Protein AF-A0A7C1NWV2-F1 (afdb_monomer_lite)

pLDDT: mean 96.59, std 4.7, range [58.78, 98.81]

Secondary structure (DSSP, 8-state):
-PPPS-EEEE--BTTB-HHHHHHHHHHHHHHT--EEEEPP-EEE-TT-SSS-SEEEEEEE-GGGTHHHHHHHHHHHHHHTT-EEEE----S----STTSHHHHHHHHH-TTSTTTTTS---TTS-------SS-HHHHHHTTSS---

Organism: NCBI:txid147266

InterPro domains:
  IPR006047 Glycosyl hydrolase family 13, catalytic domain [PF00128] (25-118)
  IPR017853 Glycoside hydrolase superfamily [SSF51445] (4-126)

Sequence (147 aa):
MPFPVSTYRLQFRGGMDFDRAIGLVPYLKRLGITHLYASPVFAATDGSTHGYDVTDANVIDPVLGGREGFERLAAALKAEGLGLILDIVPNHMAASLENSWWRSVIEWGEPSRYGHYFDIDWSQRLTLPFLGKSFEQAVVDGEISLT

Foldseek 3Di:
DDDFPAEDEDFDDPPRALVNLLVCLVVCLVVVGQEYEYFAQAAADPPDRGCLQHQDPVWGHVSRVTPVSVVVSCVSCVVSNHHYHYDDHQPDHHCDCSRVLNVQCVVPPCPGPNNPVDDDDPVDPDDDPPDPDDPVVCVVVVVDDDD

Structure (mmCIF, N/CA/C/O backbone):
data_AF-A0A7C1NWV2-F1
#
_entry.id   AF-A0A7C1NWV2-F1
#
loop_
_atom_site.group_PDB
_atom_site.id
_atom_site.type_symbol
_atom_site.label_atom_id
_atom_site.label_alt_id
_atom_site.label_comp_id
_atom_site.label_asym_id
_atom_site.label_entity_id
_atom_site.label_seq_id
_atom_site.pdbx_PDB_ins_code
_atom_site.Cartn_x
_atom_site.Cartn_y
_atom_site.Cartn_z
_atom_site.occupancy
_atom_site.B_iso_or_equiv
_atom_site.auth_seq_id
_atom_site.auth_comp_id
_atom_site.auth_asym_id
_atom_site.auth_atom_id
_atom_site.pdbx_PDB_model_num
ATOM 1 N N . MET A 1 1 ? -15.562 -12.305 19.289 1.00 58.78 1 MET A N 1
ATOM 2 C CA . MET A 1 1 ? -15.709 -10.922 18.779 1.00 58.78 1 MET A CA 1
ATOM 3 C C . MET A 1 1 ? -17.088 -10.804 18.153 1.00 58.78 1 MET A C 1
ATOM 5 O O . MET A 1 1 ? -17.507 -11.789 17.554 1.00 58.78 1 MET A O 1
ATOM 9 N N . PRO A 1 2 ? -17.815 -9.689 18.323 1.00 72.56 2 PRO A N 1
ATOM 10 C CA . PRO A 1 2 ? -19.080 -9.499 17.621 1.00 72.56 2 PRO A CA 1
ATOM 11 C C . PRO A 1 2 ? -18.826 -9.378 16.112 1.00 72.56 2 PRO A C 1
ATOM 13 O O . PRO A 1 2 ? -17.827 -8.792 15.700 1.00 72.56 2 PRO A O 1
ATOM 16 N N . PHE A 1 3 ? -19.714 -9.948 15.298 1.00 86.81 3 PHE A N 1
ATOM 17 C CA . PHE A 1 3 ? -19.682 -9.785 13.844 1.00 86.81 3 PHE A CA 1
ATOM 18 C C . PHE A 1 3 ? -19.836 -8.302 13.457 1.00 86.81 3 PHE A C 1
ATOM 20 O O . PHE A 1 3 ? -20.492 -7.552 14.189 1.00 86.81 3 PHE A O 1
ATOM 27 N N . PRO A 1 4 ? -19.260 -7.855 12.325 1.00 92.62 4 PRO A N 1
ATOM 28 C CA . PRO A 1 4 ? -19.484 -6.501 11.837 1.00 92.62 4 PRO A CA 1
ATOM 29 C C . PRO A 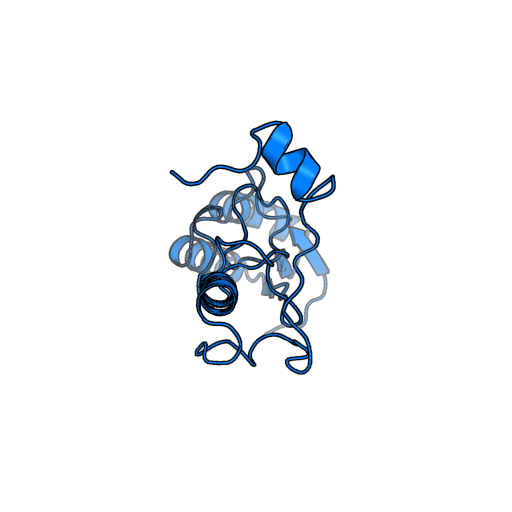1 4 ? -20.960 -6.282 11.499 1.00 92.62 4 PRO A C 1
ATOM 31 O O . PRO A 1 4 ? -21.530 -7.005 10.688 1.00 92.62 4 PRO A O 1
ATOM 34 N N . VAL A 1 5 ? -21.568 -5.270 12.124 1.00 96.12 5 VAL A N 1
ATOM 35 C CA . VAL A 1 5 ? -22.949 -4.828 11.841 1.00 96.12 5 VAL A CA 1
ATOM 36 C C . VAL A 1 5 ? -22.937 -3.612 10.915 1.00 96.12 5 VAL A C 1
ATOM 38 O O . VAL A 1 5 ? -23.765 -3.489 10.019 1.00 96.12 5 VAL A O 1
ATOM 41 N N . SER A 1 6 ? -21.970 -2.720 11.120 1.00 97.62 6 SER A N 1
ATOM 42 C CA . SER A 1 6 ? -21.752 -1.507 10.334 1.00 97.62 6 SER A CA 1
ATOM 43 C C . SER A 1 6 ? -20.255 -1.239 10.193 1.00 97.62 6 SER A C 1
ATOM 45 O O . SER A 1 6 ? -19.497 -1.331 11.169 1.00 97.62 6 SER A O 1
ATOM 47 N N . THR A 1 7 ? -19.831 -0.913 8.975 1.00 98.38 7 THR A N 1
ATOM 48 C CA . THR A 1 7 ? -18.443 -0.594 8.637 1.00 98.38 7 THR A CA 1
ATOM 49 C C . THR A 1 7 ? -18.329 0.858 8.183 1.00 98.38 7 THR A C 1
ATOM 51 O O . THR A 1 7 ? -19.264 1.414 7.609 1.00 98.38 7 THR A O 1
ATOM 54 N N . TYR A 1 8 ? -17.179 1.483 8.436 1.00 98.56 8 TYR A N 1
ATOM 55 C CA . TYR A 1 8 ? -16.862 2.815 7.919 1.00 98.56 8 TYR A CA 1
ATOM 56 C C . TYR A 1 8 ? -15.534 2.774 7.169 1.00 98.56 8 TYR A C 1
ATOM 58 O O . TYR A 1 8 ? -14.494 2.525 7.783 1.00 98.56 8 TYR A O 1
ATOM 66 N N . ARG A 1 9 ? -15.563 3.000 5.850 1.00 98.69 9 ARG A N 1
ATOM 67 C CA . ARG A 1 9 ? -14.353 3.013 5.019 1.00 98.69 9 ARG A CA 1
ATOM 68 C C . ARG A 1 9 ? -13.541 4.275 5.285 1.00 98.69 9 ARG A C 1
ATOM 70 O O . ARG A 1 9 ? -14.050 5.382 5.134 1.00 98.69 9 ARG A O 1
ATOM 77 N N . LEU A 1 10 ? -12.271 4.097 5.626 1.00 98.44 10 LEU A N 1
ATOM 78 C CA . LEU A 1 10 ? -11.305 5.178 5.750 1.00 98.44 10 LEU A CA 1
ATOM 79 C C . LEU A 1 10 ? -10.215 5.020 4.688 1.00 98.44 10 LEU A C 1
ATOM 81 O O . LEU A 1 10 ? -9.558 3.982 4.610 1.00 98.44 10 LEU A O 1
ATOM 85 N N . GLN A 1 11 ? -10.044 6.064 3.879 1.00 98.50 11 GLN A N 1
ATOM 86 C CA . GLN A 1 11 ? -8.939 6.182 2.936 1.00 98.50 11 GLN A CA 1
ATOM 87 C C . GLN A 1 11 ? -7.737 6.773 3.674 1.00 98.50 11 GLN A C 1
ATOM 89 O O . GLN A 1 11 ? -7.764 7.945 4.041 1.00 98.50 11 GLN A O 1
ATOM 94 N N . PHE A 1 12 ? -6.720 5.952 3.924 1.00 98.44 12 PHE A N 1
ATOM 95 C CA . PHE A 1 12 ? -5.439 6.403 4.461 1.00 98.44 12 PHE A CA 1
ATOM 96 C C . PHE A 1 12 ? -4.583 7.068 3.374 1.00 98.44 12 PHE A C 1
ATOM 98 O O . PHE A 1 12 ? -4.758 6.772 2.192 1.00 98.44 12 PHE A O 1
ATOM 105 N N . ARG A 1 13 ? -3.605 7.883 3.800 1.00 97.06 13 ARG A N 1
ATOM 106 C CA . ARG A 1 13 ? -2.765 8.807 3.000 1.00 97.06 13 ARG A CA 1
ATOM 107 C C . ARG A 1 13 ? -3.474 10.130 2.696 1.00 97.06 13 ARG A C 1
ATOM 109 O O . ARG A 1 13 ? -4.583 10.376 3.162 1.00 97.06 13 ARG A O 1
ATOM 116 N N . GLY A 1 14 ? -2.778 11.058 2.032 1.00 93.81 14 GLY A N 1
ATOM 117 C CA . GLY A 1 14 ? -3.308 12.402 1.751 1.00 93.81 14 GLY A CA 1
ATOM 118 C C . GLY A 1 14 ? -3.647 13.215 3.010 1.00 93.81 14 GLY A C 1
ATOM 119 O O . GLY A 1 14 ? -4.626 13.957 3.026 1.00 93.81 14 GLY A O 1
ATOM 120 N N . GLY A 1 15 ? -2.878 13.040 4.091 1.00 94.81 15 GLY A N 1
ATOM 121 C CA . GLY A 1 15 ? -3.120 13.689 5.388 1.00 94.81 15 GLY A CA 1
ATOM 122 C C . GLY A 1 15 ? -4.103 12.954 6.310 1.00 94.81 15 GLY A C 1
ATOM 123 O O . GLY A 1 15 ? -4.458 13.494 7.362 1.00 94.81 15 GLY A O 1
ATOM 124 N N . MET A 1 16 ? -4.549 11.751 5.929 1.00 98.31 16 MET A N 1
ATOM 125 C CA . MET A 1 16 ? -5.216 10.788 6.807 1.00 98.31 16 MET A CA 1
ATOM 126 C C . MET A 1 16 ? -4.235 9.682 7.214 1.00 98.31 16 MET A C 1
ATOM 128 O O . MET A 1 16 ? -3.982 8.755 6.447 1.00 98.31 16 MET A O 1
ATOM 132 N N . ASP A 1 17 ? -3.684 9.778 8.419 1.00 98.56 17 ASP A N 1
ATOM 133 C CA . ASP A 1 17 ? -2.785 8.794 9.030 1.00 98.56 17 ASP A CA 1
ATOM 134 C C . ASP A 1 17 ? -3.466 8.085 10.218 1.00 98.56 17 ASP A C 1
ATOM 136 O O . ASP A 1 17 ? -4.654 8.299 10.501 1.00 98.56 17 ASP A O 1
ATOM 140 N N . PHE A 1 18 ? -2.741 7.198 10.906 1.00 98.81 18 PHE A N 1
ATOM 141 C CA . PHE A 1 18 ? -3.302 6.468 12.042 1.00 98.81 18 PHE A CA 1
ATOM 142 C C . PHE A 1 18 ? -3.675 7.381 13.212 1.00 98.81 18 PHE A C 1
ATOM 144 O O . PHE A 1 18 ? -4.727 7.174 13.815 1.00 98.81 18 PHE A O 1
ATOM 151 N N . ASP A 1 19 ? -2.887 8.416 13.507 1.00 98.75 19 ASP A N 1
ATOM 152 C CA . ASP A 1 19 ? -3.173 9.326 14.620 1.00 98.75 19 ASP A CA 1
ATOM 153 C C . ASP A 1 19 ? -4.418 10.188 14.335 1.00 98.75 19 ASP A C 1
ATOM 155 O O . ASP A 1 19 ? -5.269 10.384 15.210 1.00 98.75 19 ASP A O 1
ATOM 159 N N . ARG A 1 20 ? -4.621 10.613 13.084 1.00 98.69 20 ARG A N 1
ATOM 160 C CA . ARG A 1 20 ? -5.858 11.276 12.662 1.00 98.69 20 ARG A CA 1
ATOM 161 C C . ARG A 1 20 ? -7.058 10.337 12.716 1.00 98.69 20 ARG A C 1
ATOM 163 O O . ARG A 1 20 ? -8.130 10.760 13.152 1.00 98.69 20 ARG A O 1
ATOM 170 N N . ALA A 1 21 ? -6.892 9.073 12.326 1.00 98.69 21 ALA A N 1
ATOM 171 C CA . ALA A 1 21 ? -7.939 8.062 12.452 1.00 98.69 21 ALA A CA 1
ATOM 172 C C . ALA A 1 21 ? -8.331 7.819 13.921 1.00 98.69 21 ALA A C 1
ATOM 174 O O . ALA A 1 21 ? -9.522 7.721 14.221 1.00 98.69 21 ALA A O 1
ATOM 175 N N . ILE A 1 22 ? -7.361 7.805 14.845 1.00 98.81 22 ILE A N 1
ATOM 176 C CA . ILE A 1 22 ? -7.608 7.730 16.296 1.00 98.81 22 ILE A CA 1
ATOM 177 C C . ILE A 1 22 ? -8.499 8.892 16.754 1.00 98.81 22 ILE A C 1
ATOM 179 O O . ILE A 1 22 ? -9.475 8.674 17.473 1.00 98.81 22 ILE A O 1
ATOM 183 N N . GLY A 1 23 ? -8.236 10.114 16.280 1.00 98.69 23 GLY A N 1
ATOM 184 C CA . GLY A 1 23 ? -9.058 11.290 16.590 1.00 98.69 23 GLY A CA 1
ATOM 185 C C . GLY A 1 23 ? -10.532 11.167 16.169 1.00 98.69 23 GLY A C 1
ATOM 186 O O . GLY A 1 23 ? -11.397 11.823 16.751 1.00 98.69 23 GLY A O 1
ATOM 187 N N . LEU A 1 24 ? -10.848 10.300 15.199 1.00 98.50 24 LEU A N 1
ATOM 188 C CA . LEU A 1 24 ? -12.217 10.052 14.737 1.00 98.50 24 LEU A CA 1
ATOM 189 C C . LEU A 1 24 ? -12.957 8.990 15.560 1.00 98.50 24 LEU A C 1
ATOM 191 O O . LEU A 1 24 ? -14.186 8.930 15.485 1.00 98.50 24 LEU A O 1
ATOM 195 N N . VAL A 1 25 ? -12.266 8.171 16.358 1.00 98.62 25 VAL A N 1
ATOM 196 C CA . VAL A 1 25 ? -12.875 7.029 17.066 1.00 98.62 25 VAL A CA 1
ATOM 197 C C . VAL A 1 25 ? -14.084 7.438 17.926 1.00 98.62 25 VAL A C 1
ATOM 199 O O . VAL A 1 25 ? -15.137 6.807 17.774 1.00 98.62 25 VAL A O 1
ATOM 202 N N . PRO A 1 26 ? -14.045 8.521 18.736 1.00 98.38 26 PRO A N 1
ATOM 203 C CA . PRO A 1 26 ? -15.212 8.933 19.520 1.00 98.38 26 PRO A CA 1
ATOM 204 C C . PRO A 1 26 ? -16.418 9.314 18.652 1.00 98.38 26 PRO A C 1
ATOM 206 O O . PRO A 1 26 ? -17.566 9.096 19.039 1.00 98.38 26 PRO A O 1
ATOM 209 N N . TYR A 1 27 ? -16.176 9.898 17.475 1.00 98.50 27 TYR A N 1
ATOM 210 C CA . TYR A 1 27 ? -17.232 10.222 16.517 1.00 98.50 27 TYR A CA 1
ATOM 211 C C . TYR A 1 27 ? -17.829 8.953 15.902 1.00 98.50 27 TYR A C 1
ATOM 213 O O . TYR A 1 27 ? -19.048 8.795 15.916 1.00 98.50 27 TYR A O 1
ATOM 221 N N . LEU A 1 28 ? -16.985 8.027 15.436 1.00 98.38 28 LEU A N 1
ATOM 222 C CA . LEU A 1 28 ? -17.421 6.760 14.842 1.00 98.38 28 LEU A CA 1
ATOM 223 C C . LEU A 1 28 ? -18.255 5.935 15.830 1.00 98.38 28 LEU A C 1
ATOM 225 O O . LEU A 1 28 ? -19.288 5.379 15.454 1.00 98.38 28 LEU A O 1
ATOM 229 N N . LYS A 1 29 ? -17.868 5.932 17.112 1.00 97.81 29 LYS A N 1
ATOM 230 C CA . LYS A 1 29 ? -18.644 5.295 18.178 1.00 97.81 29 LYS A CA 1
ATOM 231 C C . LYS A 1 29 ? -20.036 5.908 18.324 1.00 97.81 29 LYS A C 1
ATOM 233 O O . LYS A 1 29 ? -21.017 5.169 18.331 1.00 97.81 29 LYS A O 1
ATOM 238 N N . ARG A 1 30 ? -20.137 7.242 18.418 1.00 98.19 30 ARG A N 1
ATOM 239 C CA . ARG A 1 30 ? -21.432 7.946 18.521 1.00 98.19 30 ARG A CA 1
ATOM 240 C C . ARG A 1 30 ? -22.308 7.744 17.288 1.00 98.19 30 ARG A C 1
ATOM 242 O O . ARG A 1 30 ? -23.523 7.684 17.424 1.00 98.19 30 ARG A O 1
ATOM 249 N N . LEU A 1 31 ? -21.697 7.626 16.110 1.00 98.19 31 LEU A N 1
ATOM 250 C CA . LEU A 1 31 ? -22.394 7.331 14.860 1.00 98.19 31 LEU A CA 1
ATOM 251 C C . LEU A 1 31 ? -22.970 5.900 14.828 1.00 98.19 31 LEU A C 1
ATOM 253 O O . LEU A 1 31 ? -23.851 5.618 14.023 1.00 98.19 31 LEU A O 1
ATOM 257 N N . GLY A 1 32 ? -22.503 5.001 15.702 1.00 97.56 32 GLY A N 1
ATOM 258 C CA . GLY A 1 32 ? -22.936 3.602 15.745 1.00 97.56 32 GLY A CA 1
ATOM 259 C C . GLY A 1 32 ? -22.131 2.679 14.827 1.00 97.56 32 GLY A C 1
ATOM 260 O O . GLY A 1 32 ? -22.602 1.597 14.474 1.00 97.56 32 GLY A O 1
ATOM 261 N N . ILE A 1 33 ? -20.923 3.089 14.425 1.00 98.31 33 ILE A N 1
ATOM 262 C CA . ILE A 1 33 ? -20.009 2.241 13.655 1.00 98.31 33 ILE A CA 1
ATOM 263 C C . ILE A 1 33 ? -19.451 1.139 14.551 1.00 98.31 33 ILE A C 1
ATOM 265 O O . ILE A 1 33 ? -18.961 1.403 15.648 1.00 98.31 33 ILE A O 1
ATOM 269 N N . THR A 1 34 ? -19.498 -0.103 14.064 1.00 98.06 34 THR A N 1
ATOM 270 C CA . THR A 1 34 ? -18.925 -1.251 14.782 1.00 98.06 34 THR A CA 1
ATOM 271 C C . THR A 1 34 ? -17.503 -1.575 14.355 1.00 98.06 34 THR A C 1
ATOM 273 O O . THR A 1 34 ? -16.742 -2.078 15.174 1.00 98.06 34 THR A O 1
ATOM 276 N N . HIS A 1 35 ? -17.140 -1.322 13.094 1.00 98.50 35 HIS A N 1
ATOM 277 C CA . HIS A 1 35 ? -15.824 -1.649 12.550 1.00 98.50 35 HIS A CA 1
ATOM 278 C C . HIS A 1 35 ? -15.287 -0.520 11.668 1.00 98.50 35 HIS A C 1
ATOM 280 O O . HIS A 1 35 ? -15.974 -0.042 10.762 1.00 98.50 35 HIS A O 1
ATOM 286 N N . LEU A 1 36 ? -14.032 -0.134 11.885 1.00 98.50 36 LEU A N 1
ATOM 287 C CA . LEU A 1 36 ? -13.292 0.664 10.914 1.00 98.50 36 LEU A CA 1
ATOM 288 C C . LEU A 1 36 ? -12.878 -0.250 9.755 1.00 98.50 36 LEU A C 1
ATOM 290 O O . LEU A 1 36 ? -12.281 -1.298 9.989 1.00 98.50 36 LEU A O 1
ATOM 294 N N . TYR A 1 37 ? -13.173 0.138 8.518 1.00 98.69 37 TYR A N 1
ATOM 295 C CA . TYR A 1 37 ? -12.669 -0.531 7.323 1.00 98.69 37 TYR A CA 1
ATOM 296 C C . TYR A 1 37 ? -11.511 0.292 6.752 1.00 98.69 37 TYR A C 1
ATOM 298 O O . TYR A 1 37 ? -11.718 1.322 6.117 1.00 98.69 37 TYR A O 1
ATOM 306 N N . ALA A 1 38 ? -10.287 -0.144 7.021 1.00 98.56 38 ALA A N 1
ATOM 307 C CA . ALA A 1 38 ? -9.060 0.513 6.593 1.00 98.56 38 ALA A CA 1
ATOM 308 C C . ALA A 1 38 ? -8.739 0.196 5.128 1.00 98.56 38 ALA A C 1
ATOM 310 O O . ALA A 1 38 ? -8.796 -0.971 4.747 1.00 98.56 38 ALA A O 1
ATOM 311 N N . SER A 1 39 ? -8.344 1.197 4.334 1.00 98.69 39 SER A N 1
ATOM 312 C CA . SER A 1 39 ? -7.610 0.966 3.078 1.00 98.69 39 SER A CA 1
ATOM 313 C C . SER A 1 39 ? -6.256 0.283 3.328 1.00 98.69 39 SER A C 1
ATOM 315 O O . SER A 1 39 ? -5.826 0.227 4.483 1.00 98.69 39 SER A O 1
ATOM 317 N N . PRO A 1 40 ? -5.558 -0.217 2.289 1.00 98.56 40 PRO A N 1
ATOM 318 C CA . PRO A 1 40 ? -4.281 -0.902 2.466 1.00 98.56 40 PRO A CA 1
ATOM 319 C C . PRO A 1 40 ? -3.256 -0.089 3.272 1.00 98.56 40 PRO A C 1
ATOM 321 O O . PRO A 1 40 ? -3.052 1.110 3.046 1.00 98.56 40 PRO A O 1
ATOM 324 N N . VAL A 1 41 ? -2.614 -0.768 4.224 1.00 98.56 41 VAL A N 1
ATOM 325 C CA . VAL A 1 41 ? -1.714 -0.157 5.222 1.00 98.56 41 VAL A CA 1
ATOM 326 C C . VAL A 1 41 ? -0.247 -0.542 5.052 1.00 98.56 41 VAL A C 1
ATOM 328 O O . VAL A 1 41 ? 0.600 -0.019 5.771 1.00 98.56 41 VAL A O 1
ATOM 331 N N . PHE A 1 42 ? 0.065 -1.463 4.141 1.00 98.62 42 PHE A N 1
ATOM 332 C CA . PHE A 1 42 ? 1.446 -1.850 3.862 1.00 98.62 42 PHE A CA 1
ATOM 333 C C . PHE A 1 42 ? 2.168 -0.783 3.041 1.00 98.62 42 PHE A C 1
ATOM 335 O O . PHE A 1 42 ? 1.516 0.059 2.415 1.00 98.62 42 PHE A O 1
ATOM 342 N N . ALA A 1 43 ? 3.501 -0.813 3.083 1.00 98.50 43 ALA A N 1
ATOM 343 C CA . ALA A 1 43 ? 4.355 0.094 2.333 1.00 98.50 43 ALA A CA 1
ATOM 344 C C . ALA A 1 43 ? 3.992 0.055 0.845 1.00 98.50 43 ALA A C 1
ATOM 346 O O . ALA A 1 43 ? 3.883 -1.020 0.246 1.00 98.50 43 ALA A O 1
ATOM 347 N N . ALA A 1 44 ? 3.786 1.237 0.277 1.00 98.44 44 ALA A N 1
ATOM 348 C CA . ALA A 1 44 ? 3.463 1.449 -1.125 1.00 98.44 44 ALA A CA 1
ATOM 349 C C . ALA A 1 44 ? 4.527 2.338 -1.783 1.00 98.44 44 ALA A C 1
ATOM 351 O O . ALA A 1 44 ? 5.480 2.751 -1.120 1.00 98.44 44 ALA A O 1
ATOM 352 N N . THR A 1 45 ? 4.405 2.599 -3.083 1.00 98.06 45 THR A N 1
ATOM 353 C CA . THR A 1 45 ? 5.292 3.551 -3.771 1.00 98.06 45 THR A CA 1
ATOM 354 C C . THR A 1 45 ? 5.143 4.957 -3.199 1.00 98.06 45 THR A C 1
ATOM 356 O O . THR A 1 45 ? 4.055 5.347 -2.755 1.00 98.06 45 THR A O 1
ATOM 359 N N . ASP A 1 46 ? 6.224 5.731 -3.233 1.00 96.62 46 ASP A N 1
ATOM 360 C CA . ASP A 1 46 ? 6.204 7.126 -2.811 1.00 96.62 46 ASP A CA 1
ATOM 361 C C . ASP A 1 46 ? 5.129 7.920 -3.570 1.00 96.62 46 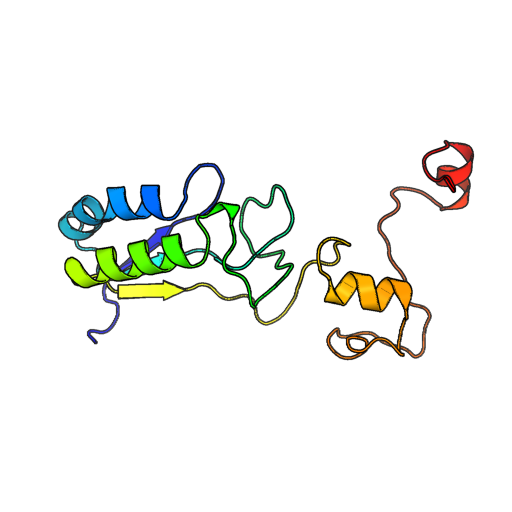ASP A C 1
ATOM 363 O O . ASP A 1 46 ? 4.846 7.694 -4.749 1.00 96.62 46 ASP A O 1
ATOM 367 N N . GLY A 1 47 ? 4.456 8.821 -2.857 1.00 95.56 47 GLY A N 1
ATOM 368 C CA . GLY A 1 47 ? 3.319 9.574 -3.388 1.00 95.56 47 GLY A CA 1
ATOM 369 C C . GLY A 1 47 ? 2.032 8.767 -3.623 1.00 95.56 47 GLY A C 1
ATOM 370 O O . GLY A 1 47 ? 1.044 9.359 -4.068 1.00 95.56 47 GLY A O 1
ATOM 371 N N . SER A 1 48 ? 1.984 7.464 -3.305 1.00 97.75 48 SER A N 1
ATOM 372 C CA . SER A 1 48 ? 0.744 6.683 -3.406 1.00 97.75 48 SER A CA 1
ATOM 373 C C . SER A 1 48 ? -0.390 7.348 -2.623 1.00 97.75 48 SER A C 1
ATOM 375 O O . SER A 1 48 ? -0.234 7.808 -1.491 1.00 97.75 48 SER A O 1
ATOM 377 N N . THR A 1 49 ? -1.577 7.381 -3.224 1.00 97.25 49 THR A N 1
ATOM 378 C CA . THR A 1 49 ? -2.786 7.954 -2.608 1.00 97.25 49 THR A CA 1
ATOM 379 C C . THR A 1 49 ? -3.760 6.885 -2.117 1.00 97.25 49 THR A C 1
ATOM 381 O O . THR A 1 49 ? -4.792 7.214 -1.533 1.00 97.25 49 THR A O 1
ATOM 384 N N . HIS A 1 50 ? -3.450 5.604 -2.345 1.00 97.62 50 HIS A N 1
ATOM 385 C CA . HIS A 1 50 ? -4.388 4.503 -2.117 1.00 97.62 50 HIS A CA 1
ATOM 386 C C . HIS A 1 50 ? -3.761 3.243 -1.499 1.00 97.62 50 HIS A C 1
ATOM 388 O O . HIS A 1 50 ? -4.470 2.517 -0.805 1.00 97.62 50 HIS A O 1
ATOM 394 N N . GLY A 1 51 ? -2.461 2.989 -1.697 1.00 98.00 51 GLY A N 1
ATOM 395 C CA . GLY A 1 51 ? -1.728 1.870 -1.089 1.00 98.00 51 GLY A CA 1
ATOM 396 C C . GLY A 1 51 ? -1.916 0.494 -1.748 1.00 98.00 51 GLY A C 1
ATOM 397 O O . GLY A 1 51 ? -1.625 -0.520 -1.121 1.00 98.00 51 GLY A O 1
ATOM 398 N N . TYR A 1 52 ? -2.419 0.438 -2.985 1.00 98.50 52 TYR A N 1
ATOM 399 C CA . TYR A 1 52 ? -2.609 -0.836 -3.721 1.00 98.50 52 TYR A CA 1
ATOM 400 C C . TYR A 1 52 ? -1.348 -1.250 -4.499 1.00 98.50 52 TYR A C 1
ATOM 402 O O . TYR A 1 52 ? -1.123 -2.413 -4.807 1.00 98.50 52 TYR A O 1
ATOM 410 N N . ASP A 1 53 ? -0.495 -0.275 -4.758 1.00 98.38 53 ASP A N 1
ATOM 411 C CA . ASP A 1 53 ? 0.847 -0.313 -5.318 1.00 98.38 53 ASP A CA 1
ATOM 412 C C . ASP A 1 53 ? 1.885 -0.716 -4.252 1.00 98.38 53 ASP A C 1
ATOM 414 O O . ASP A 1 53 ? 2.838 0.008 -3.973 1.00 98.38 53 ASP A O 1
ATOM 418 N N . VAL A 1 54 ? 1.684 -1.887 -3.634 1.00 98.38 54 VAL A N 1
ATOM 419 C CA . VAL A 1 54 ? 2.513 -2.392 -2.525 1.00 98.38 54 VAL A CA 1
ATOM 420 C C . VAL A 1 54 ? 3.966 -2.610 -2.961 1.00 98.38 54 VAL A C 1
ATOM 422 O O . VAL A 1 54 ? 4.230 -3.298 -3.949 1.00 98.38 54 VAL A O 1
ATOM 425 N N . THR A 1 55 ? 4.912 -2.080 -2.187 1.00 98.50 55 THR A N 1
ATOM 426 C CA . THR A 1 55 ? 6.364 -2.258 -2.368 1.00 98.50 55 THR A CA 1
ATOM 427 C C . THR A 1 55 ? 6.962 -3.240 -1.362 1.00 98.50 55 THR A C 1
ATOM 429 O O . THR A 1 55 ? 7.922 -3.933 -1.701 1.00 98.50 55 THR A O 1
ATOM 432 N N . ASP A 1 56 ? 6.380 -3.355 -0.162 1.00 97.94 56 ASP A N 1
ATOM 433 C CA . ASP A 1 56 ? 6.757 -4.353 0.846 1.00 97.94 56 ASP A CA 1
ATOM 434 C C . ASP A 1 56 ? 5.567 -4.733 1.746 1.00 97.94 56 ASP A C 1
ATOM 436 O O . ASP A 1 56 ? 5.105 -3.953 2.580 1.00 97.94 56 ASP A O 1
ATOM 440 N N . ALA A 1 57 ? 5.093 -5.975 1.613 1.00 96.12 57 ALA A N 1
ATOM 441 C CA . ALA A 1 57 ? 3.987 -6.513 2.408 1.00 96.12 57 ALA A CA 1
ATOM 442 C C . ALA A 1 57 ? 4.365 -6.855 3.868 1.00 96.12 57 ALA A C 1
ATOM 444 O O . ALA A 1 57 ? 3.499 -7.243 4.651 1.00 96.12 57 ALA A O 1
ATOM 445 N N . ASN A 1 58 ? 5.637 -6.723 4.263 1.00 96.19 58 ASN A N 1
ATOM 446 C CA . ASN A 1 58 ? 6.102 -6.960 5.636 1.00 96.19 58 ASN A CA 1
ATOM 447 C C . ASN A 1 58 ? 6.171 -5.675 6.471 1.00 96.19 58 ASN A C 1
ATOM 449 O O . ASN A 1 58 ? 6.320 -5.733 7.696 1.00 96.19 58 ASN A O 1
ATOM 453 N N . VAL A 1 59 ? 6.050 -4.514 5.827 1.00 98.25 59 VAL A N 1
ATOM 454 C CA . VAL A 1 59 ? 6.222 -3.204 6.453 1.00 98.25 59 VAL A CA 1
ATOM 455 C C . VAL A 1 59 ? 4.892 -2.468 6.444 1.00 98.25 59 VAL A C 1
ATOM 457 O O . VAL A 1 59 ? 4.286 -2.275 5.396 1.00 98.25 59 VAL A O 1
ATOM 460 N N . ILE A 1 60 ? 4.429 -2.038 7.620 1.00 98.56 60 ILE A N 1
ATOM 461 C CA . ILE A 1 60 ? 3.341 -1.057 7.703 1.00 98.56 60 ILE A CA 1
ATOM 462 C C . ILE A 1 60 ? 3.910 0.291 7.281 1.00 98.56 60 ILE A C 1
ATOM 464 O O . ILE A 1 60 ? 4.947 0.699 7.804 1.00 98.56 60 ILE A O 1
ATOM 468 N N . ASP A 1 61 ? 3.229 0.962 6.360 1.00 98.50 61 ASP A N 1
ATOM 469 C CA . ASP A 1 61 ? 3.729 2.155 5.693 1.00 98.50 61 ASP A CA 1
ATOM 470 C C . ASP A 1 61 ? 4.120 3.252 6.709 1.00 98.50 61 ASP A C 1
ATOM 472 O O . ASP A 1 61 ? 3.265 3.716 7.480 1.00 98.50 61 ASP A O 1
ATOM 476 N N . PRO A 1 62 ? 5.397 3.681 6.739 1.00 97.31 62 PRO A N 1
ATOM 477 C CA . PRO A 1 62 ? 5.851 4.759 7.610 1.00 97.31 62 PRO A CA 1
ATOM 478 C C . PRO A 1 62 ? 5.090 6.073 7.404 1.00 97.31 62 PRO A C 1
ATOM 480 O O . PRO A 1 62 ? 4.896 6.801 8.376 1.00 97.31 62 PRO A O 1
ATOM 483 N N . VAL A 1 63 ? 4.590 6.352 6.192 1.00 97.00 63 VAL A N 1
ATOM 484 C CA . VAL A 1 63 ? 3.794 7.557 5.883 1.00 97.00 63 VAL A CA 1
ATOM 485 C C . VAL A 1 63 ? 2.493 7.600 6.691 1.00 97.00 63 VAL A C 1
ATOM 487 O O . VAL A 1 63 ? 1.953 8.673 6.945 1.00 97.00 63 VAL A O 1
ATOM 490 N N . LEU A 1 64 ? 1.991 6.445 7.138 1.00 98.56 64 LEU A N 1
ATOM 491 C CA . LEU A 1 64 ? 0.793 6.350 7.977 1.00 98.56 64 LEU A CA 1
ATOM 492 C C . LEU A 1 64 ? 1.090 6.413 9.482 1.00 98.56 64 LEU A C 1
ATOM 494 O O . LEU A 1 64 ? 0.155 6.422 10.283 1.00 98.56 64 LEU A O 1
ATOM 498 N N . GLY A 1 65 ? 2.368 6.431 9.873 1.00 98.25 65 GLY A N 1
ATOM 499 C CA . GLY A 1 65 ? 2.826 6.292 11.258 1.00 98.25 65 GLY A CA 1
ATOM 500 C C . GLY A 1 65 ? 3.431 4.920 11.587 1.00 98.25 65 GLY A C 1
ATOM 501 O O . GLY A 1 65 ? 3.761 4.659 12.745 1.00 98.25 65 GLY A O 1
ATOM 502 N N . GLY A 1 66 ? 3.583 4.036 10.593 1.00 98.50 66 GLY A N 1
ATOM 503 C CA . GLY A 1 66 ? 4.278 2.755 10.731 1.00 98.50 66 GLY A CA 1
ATOM 504 C C . GLY A 1 66 ? 3.615 1.763 11.695 1.00 98.50 66 GLY A C 1
ATOM 505 O O . GLY A 1 66 ? 2.448 1.893 12.073 1.00 98.50 66 GLY A O 1
ATOM 506 N N . ARG A 1 67 ? 4.377 0.736 12.096 1.00 98.50 67 ARG A N 1
ATOM 507 C CA . ARG A 1 67 ? 3.900 -0.336 12.990 1.00 98.50 67 ARG A CA 1
ATOM 508 C C . ARG A 1 67 ? 3.362 0.212 14.313 1.00 98.50 67 ARG A C 1
ATOM 510 O O . ARG A 1 67 ? 2.279 -0.190 14.726 1.00 98.50 67 ARG A O 1
ATOM 517 N N . GLU A 1 68 ? 4.081 1.139 14.939 1.00 98.69 68 GLU A N 1
ATOM 518 C CA . GLU A 1 68 ? 3.677 1.723 16.222 1.00 98.69 68 GLU A CA 1
ATOM 519 C C . GLU A 1 68 ? 2.372 2.521 16.106 1.00 98.69 68 GLU A C 1
ATOM 521 O O . GLU A 1 68 ? 1.484 2.379 16.945 1.00 98.69 68 GLU A O 1
ATOM 526 N N . GLY A 1 69 ? 2.212 3.332 15.052 1.00 98.75 69 GLY A N 1
ATOM 527 C CA . GLY A 1 69 ? 0.964 4.058 14.802 1.00 98.75 69 GLY A CA 1
ATOM 528 C C . GLY A 1 69 ? -0.216 3.114 14.577 1.00 98.75 69 GLY A C 1
ATOM 529 O O . GLY A 1 69 ? -1.301 3.323 15.121 1.00 98.75 69 GLY A O 1
ATOM 530 N N . PHE A 1 70 ? 0.011 2.021 13.849 1.00 98.75 70 PHE A N 1
ATOM 531 C CA . PHE A 1 70 ? -1.006 1.000 13.631 1.00 98.75 70 PHE A CA 1
ATOM 532 C C . PHE A 1 70 ? -1.442 0.321 14.937 1.00 98.75 70 PHE A C 1
ATOM 534 O O . PHE A 1 70 ? -2.635 0.122 15.170 1.00 98.75 70 PHE A O 1
ATOM 541 N N . GLU A 1 71 ? -0.492 0.004 15.817 1.00 98.75 71 GLU A N 1
ATOM 542 C CA . GLU A 1 71 ? -0.774 -0.564 17.138 1.00 98.75 71 GLU A CA 1
ATOM 543 C C . GLU A 1 71 ? -1.563 0.407 18.025 1.00 98.75 71 GLU A C 1
ATOM 545 O O . GLU A 1 71 ? -2.530 -0.011 18.671 1.00 98.75 71 GLU A O 1
ATOM 550 N N . ARG A 1 72 ? -1.231 1.708 18.002 1.00 98.81 72 ARG A N 1
ATOM 551 C CA . ARG A 1 72 ? -2.021 2.744 18.690 1.00 98.81 72 ARG A CA 1
ATOM 552 C C . ARG A 1 72 ? -3.454 2.808 18.168 1.00 98.81 72 ARG A C 1
ATOM 554 O O . ARG A 1 72 ? -4.386 2.856 18.971 1.00 98.81 72 ARG A O 1
ATOM 561 N N . LEU A 1 73 ? -3.650 2.759 16.848 1.00 98.81 73 LEU A N 1
ATOM 562 C CA . LEU A 1 73 ? -4.986 2.751 16.246 1.00 98.81 73 LEU A CA 1
ATOM 563 C C . LEU A 1 73 ? -5.784 1.518 16.675 1.00 98.81 73 LEU A C 1
ATOM 565 O O . LEU A 1 73 ? -6.928 1.644 17.114 1.00 98.81 73 LEU A O 1
ATOM 569 N N . ALA A 1 74 ? -5.182 0.332 16.586 1.00 98.62 74 ALA A N 1
ATOM 570 C CA . ALA A 1 74 ? -5.829 -0.909 16.993 1.00 98.62 74 ALA A CA 1
ATOM 571 C C . ALA A 1 74 ? -6.221 -0.884 18.482 1.00 98.62 74 ALA A C 1
ATOM 573 O O . ALA A 1 74 ? -7.326 -1.303 18.838 1.00 98.62 74 ALA A O 1
ATOM 574 N N . ALA A 1 75 ? -5.352 -0.351 19.348 1.00 98.69 75 ALA A N 1
ATOM 575 C CA . ALA A 1 75 ? -5.634 -0.185 20.770 1.00 98.69 75 ALA A CA 1
ATOM 576 C C . ALA A 1 75 ? -6.787 0.802 21.025 1.00 98.69 75 ALA A C 1
ATOM 578 O O . ALA A 1 75 ? -7.690 0.486 21.800 1.00 98.69 75 ALA A O 1
ATOM 579 N N . ALA A 1 76 ? -6.797 1.952 20.345 1.00 98.69 76 ALA A N 1
ATOM 580 C CA . ALA A 1 76 ? -7.847 2.962 20.478 1.00 98.69 76 ALA A CA 1
ATOM 581 C C . ALA A 1 76 ? -9.221 2.441 20.025 1.00 98.69 76 ALA A C 1
ATOM 583 O O . ALA A 1 76 ? -10.212 2.610 20.734 1.00 98.69 76 ALA A O 1
ATOM 584 N N . LEU A 1 77 ? -9.283 1.745 18.884 1.00 98.38 77 LEU A N 1
ATOM 585 C CA . LEU A 1 77 ? -10.514 1.099 18.415 1.00 98.38 77 LEU A CA 1
ATOM 586 C C . LEU A 1 77 ? -11.016 0.076 19.438 1.00 98.38 77 LEU A C 1
ATOM 588 O O . LEU A 1 77 ? -12.183 0.108 19.830 1.00 98.38 77 LEU A O 1
ATOM 592 N N . LYS A 1 78 ? -10.119 -0.789 19.927 1.00 97.62 78 LYS A N 1
ATOM 593 C CA . LYS A 1 78 ? -10.457 -1.827 20.904 1.00 97.62 78 LYS A CA 1
ATOM 594 C C . LYS A 1 78 ? -10.968 -1.244 22.223 1.00 97.62 78 LYS A C 1
ATOM 596 O O . LYS A 1 78 ? -11.916 -1.797 22.778 1.00 97.62 78 LYS A O 1
ATOM 601 N N . ALA A 1 79 ? -10.377 -0.151 22.711 1.00 97.94 79 ALA A N 1
ATOM 602 C CA . ALA A 1 79 ? -10.801 0.523 23.940 1.00 97.94 79 ALA A CA 1
ATOM 603 C C . ALA A 1 79 ? -12.262 1.008 23.871 1.00 97.94 79 ALA A C 1
ATOM 605 O O . ALA A 1 79 ? -12.986 0.918 24.858 1.00 97.94 79 ALA A O 1
ATOM 606 N N . GLU A 1 80 ? -12.720 1.422 22.688 1.00 97.25 80 GLU A N 1
ATOM 607 C CA . GLU A 1 80 ? -14.097 1.878 22.438 1.00 97.25 80 GLU A CA 1
ATOM 608 C C . GLU A 1 80 ? -15.036 0.752 21.952 1.00 97.25 80 GLU A C 1
ATOM 610 O O . GLU A 1 80 ? -16.219 0.963 21.647 1.00 97.25 80 GLU A O 1
ATOM 615 N N . GLY A 1 81 ? -14.525 -0.481 21.888 1.00 96.31 81 GLY A N 1
ATOM 616 C CA . GLY A 1 81 ? -15.255 -1.656 21.417 1.00 96.31 81 GLY A CA 1
ATOM 617 C C . GLY A 1 81 ? -15.533 -1.654 19.911 1.00 96.31 81 GLY A C 1
ATOM 618 O O . GLY A 1 81 ? -16.500 -2.284 19.484 1.00 96.31 81 GLY A O 1
ATOM 619 N N . LEU A 1 82 ? -14.728 -0.940 19.118 1.00 98.00 82 LEU A N 1
ATOM 620 C CA . LEU A 1 82 ? -14.742 -0.998 17.656 1.00 98.00 82 LEU A CA 1
ATOM 621 C C . LEU A 1 82 ? -13.778 -2.085 17.163 1.00 98.00 82 LEU A C 1
ATOM 623 O O . LEU A 1 82 ? -12.670 -2.246 17.675 1.00 98.00 82 LEU A O 1
ATOM 627 N N . GLY A 1 83 ? -14.199 -2.821 16.139 1.00 98.00 83 GLY A N 1
ATOM 628 C CA . GLY A 1 83 ? -13.339 -3.728 15.390 1.00 98.00 83 GLY A CA 1
ATOM 629 C C . GLY A 1 83 ? -12.586 -3.027 14.257 1.00 98.00 83 GLY A C 1
ATOM 630 O O . GLY A 1 83 ? -12.832 -1.864 13.930 1.00 98.00 83 GLY A O 1
ATOM 631 N N . LEU A 1 84 ? -11.681 -3.770 13.627 1.00 97.88 84 LEU A N 1
ATOM 632 C CA . LEU A 1 84 ? -10.890 -3.330 12.482 1.00 97.88 84 LEU A CA 1
ATOM 633 C C . LEU A 1 84 ? -10.985 -4.379 11.374 1.00 97.88 84 LEU A C 1
ATOM 635 O O . LEU A 1 84 ? -10.758 -5.562 11.620 1.00 97.88 84 LEU A O 1
ATOM 639 N N . ILE A 1 85 ? -11.304 -3.936 10.163 1.00 98.12 85 ILE A N 1
ATOM 640 C CA . ILE A 1 85 ? -11.232 -4.724 8.933 1.00 98.12 85 ILE A CA 1
ATOM 641 C C . ILE A 1 85 ? -10.124 -4.115 8.082 1.00 98.12 85 ILE A C 1
ATOM 643 O O . ILE A 1 85 ? -10.156 -2.918 7.791 1.00 98.12 85 ILE A O 1
ATOM 647 N N . LEU A 1 86 ? -9.149 -4.936 7.702 1.00 97.75 86 LEU A N 1
ATOM 648 C CA . LEU A 1 86 ? -8.034 -4.532 6.853 1.00 97.75 86 LEU A CA 1
ATOM 649 C C . LEU A 1 86 ? -8.283 -4.945 5.408 1.00 97.75 86 LEU A C 1
ATOM 651 O O . LEU A 1 86 ? -8.552 -6.112 5.131 1.00 97.75 86 LEU A O 1
ATOM 655 N N . ASP A 1 87 ? -8.150 -3.986 4.504 1.00 98.50 87 ASP A N 1
ATOM 656 C CA . ASP A 1 87 ? -7.994 -4.244 3.079 1.00 98.50 87 ASP A CA 1
ATOM 657 C C . ASP A 1 87 ? -6.583 -4.777 2.791 1.00 98.50 87 ASP A C 1
ATOM 659 O O . ASP A 1 87 ? -5.595 -4.215 3.276 1.00 98.50 87 ASP A O 1
ATOM 663 N N . ILE A 1 88 ? -6.485 -5.869 2.032 1.00 98.12 88 ILE A N 1
ATOM 664 C CA . ILE A 1 88 ? -5.219 -6.539 1.710 1.00 98.12 88 ILE A CA 1
ATOM 665 C C . ILE A 1 88 ? -5.119 -6.801 0.209 1.00 98.12 88 ILE A C 1
ATOM 667 O O . ILE A 1 88 ? -6.118 -7.072 -0.454 1.00 98.12 88 ILE A O 1
ATOM 671 N N . VAL A 1 89 ? -3.892 -6.763 -0.316 1.00 98.25 89 VAL A N 1
ATOM 672 C CA . VAL A 1 89 ? -3.610 -6.824 -1.759 1.00 98.25 89 VAL A CA 1
ATOM 673 C C . VAL A 1 89 ? -2.689 -8.013 -2.062 1.00 98.25 89 VAL A C 1
ATOM 675 O O . VAL A 1 89 ? -1.490 -7.837 -2.242 1.00 98.25 89 VAL A O 1
ATOM 678 N N . PRO A 1 90 ? -3.206 -9.255 -2.060 1.00 97.25 90 PRO A N 1
ATOM 679 C CA . PRO A 1 90 ? -2.366 -10.449 -2.193 1.00 97.25 90 PRO A CA 1
ATOM 680 C C . PRO A 1 90 ? -1.975 -10.769 -3.641 1.00 97.25 90 PRO A C 1
ATOM 682 O O . PRO A 1 90 ? -1.071 -11.562 -3.869 1.00 97.25 90 PRO A O 1
ATOM 685 N N . ASN A 1 91 ? -2.691 -10.211 -4.619 1.00 98.38 91 ASN A N 1
ATOM 686 C CA . ASN A 1 91 ? -2.559 -10.600 -6.021 1.00 98.38 91 ASN A CA 1
ATOM 687 C C . ASN A 1 91 ? -1.330 -9.993 -6.704 1.00 98.38 91 ASN A C 1
ATOM 689 O O . ASN A 1 91 ? -0.764 -10.611 -7.596 1.00 98.38 91 ASN A O 1
ATOM 693 N N . HIS A 1 92 ? -0.991 -8.744 -6.387 1.00 98.25 92 HIS A N 1
ATOM 694 C CA . HIS A 1 92 ? 0.013 -7.982 -7.124 1.00 98.25 92 HIS A CA 1
ATOM 695 C C . HIS A 1 92 ? 0.825 -7.075 -6.203 1.00 98.25 92 HIS A C 1
ATOM 697 O O . HIS A 1 92 ? 0.420 -6.762 -5.087 1.00 98.25 92 HIS A O 1
ATOM 703 N N . MET A 1 93 ? 1.965 -6.633 -6.725 1.00 98.44 93 MET A N 1
ATOM 704 C CA . MET A 1 93 ? 2.846 -5.634 -6.128 1.00 98.44 93 MET A CA 1
ATOM 705 C C . MET A 1 93 ? 3.200 -4.586 -7.185 1.00 98.44 93 MET A C 1
ATOM 707 O O . MET A 1 93 ? 3.039 -4.826 -8.383 1.00 98.44 93 MET A O 1
ATOM 711 N N . ALA A 1 94 ? 3.706 -3.431 -6.759 1.00 97.88 94 ALA A N 1
ATOM 712 C CA . ALA A 1 94 ? 4.174 -2.400 -7.673 1.00 97.88 94 ALA A CA 1
ATOM 713 C C . ALA A 1 94 ? 5.379 -2.880 -8.498 1.00 97.88 94 ALA A C 1
ATOM 715 O O . ALA A 1 94 ? 6.383 -3.339 -7.944 1.00 97.88 94 ALA A O 1
ATOM 716 N N . ALA A 1 95 ? 5.310 -2.677 -9.817 1.00 95.88 95 ALA A N 1
ATOM 717 C CA . ALA A 1 95 ? 6.437 -2.796 -10.744 1.00 95.88 95 ALA A CA 1
ATOM 718 C C . ALA A 1 95 ? 7.318 -1.525 -10.716 1.00 95.88 95 ALA A C 1
ATOM 720 O O . ALA A 1 95 ? 7.663 -0.964 -11.753 1.00 95.88 95 ALA A O 1
ATOM 721 N N . SER A 1 96 ? 7.649 -1.047 -9.512 1.00 95.81 96 SER A N 1
ATOM 722 C CA . SER A 1 96 ? 8.539 0.094 -9.256 1.00 95.81 96 SER A CA 1
ATOM 723 C C . SER A 1 96 ? 9.890 -0.414 -8.768 1.00 95.81 96 SER A C 1
ATOM 725 O O . SER A 1 96 ? 9.962 -1.420 -8.059 1.00 95.81 96 SER A O 1
ATOM 727 N N . LEU A 1 97 ? 10.970 0.303 -9.083 1.00 95.94 97 LEU A N 1
ATOM 728 C CA . LEU A 1 97 ? 12.277 0.011 -8.500 1.00 95.94 97 LEU A CA 1
ATOM 729 C C . LEU A 1 97 ? 12.313 0.259 -6.993 1.00 95.94 97 LEU A C 1
ATOM 731 O O . LEU A 1 97 ? 13.294 -0.127 -6.385 1.00 95.94 97 LEU A O 1
ATOM 735 N N . GLU A 1 98 ? 11.304 0.865 -6.368 1.00 97.56 98 GLU A N 1
ATOM 736 C 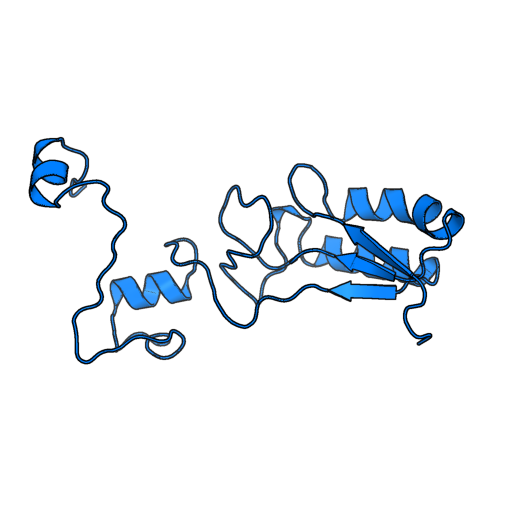CA . GLU A 1 98 ? 11.172 0.941 -4.906 1.00 97.56 98 GLU A CA 1
ATOM 737 C C . GLU A 1 98 ? 10.887 -0.430 -4.273 1.00 97.56 98 GLU A C 1
ATOM 739 O O . GLU A 1 98 ? 11.368 -0.717 -3.176 1.00 97.56 98 GLU A O 1
ATOM 744 N N . ASN A 1 99 ? 10.179 -1.309 -4.992 1.00 98.25 99 ASN A N 1
ATOM 745 C CA . ASN A 1 99 ? 9.948 -2.691 -4.589 1.00 98.25 99 ASN A CA 1
ATOM 746 C C . ASN A 1 99 ? 11.259 -3.483 -4.701 1.00 98.25 99 ASN A C 1
ATOM 748 O O . ASN A 1 99 ? 11.766 -3.741 -5.794 1.00 98.25 99 ASN A O 1
ATOM 752 N N . SER A 1 100 ? 11.808 -3.896 -3.557 1.00 97.69 100 SER A N 1
ATOM 753 C CA . SER A 1 100 ? 13.095 -4.599 -3.503 1.00 97.69 100 SER A CA 1
ATOM 754 C C . SER A 1 100 ? 13.088 -5.954 -4.218 1.00 97.69 100 SER A C 1
ATOM 756 O O . SER A 1 100 ? 14.116 -6.353 -4.769 1.00 97.69 100 SER A O 1
ATOM 758 N N . TRP A 1 101 ? 11.942 -6.642 -4.254 1.00 98.06 101 TRP A N 1
ATOM 759 C 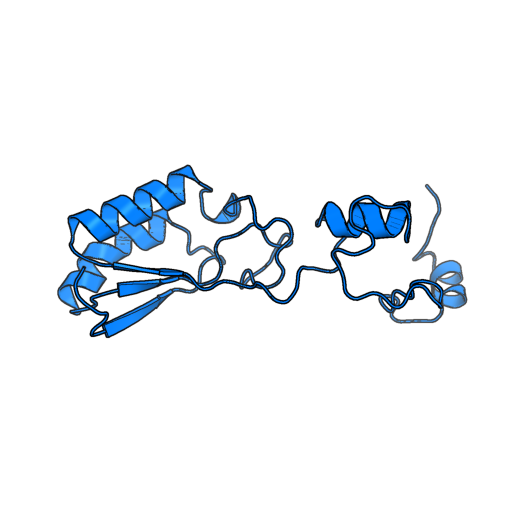CA . TRP A 1 101 ? 11.800 -7.914 -4.959 1.00 98.06 101 TRP A CA 1
ATOM 760 C C . TRP A 1 101 ? 11.820 -7.678 -6.463 1.00 98.06 101 TRP A C 1
ATOM 762 O O . TRP A 1 101 ? 12.590 -8.322 -7.171 1.00 98.06 101 TRP A O 1
ATOM 772 N N . TRP A 1 102 ? 11.053 -6.691 -6.936 1.00 98.19 102 TRP A N 1
ATOM 773 C CA . TRP A 1 102 ? 11.034 -6.319 -8.348 1.00 98.19 102 TRP A CA 1
ATOM 774 C C . TRP A 1 102 ? 12.400 -5.822 -8.822 1.00 98.19 102 TRP A C 1
ATOM 776 O O . TRP A 1 102 ? 12.912 -6.310 -9.824 1.00 98.19 102 TRP A O 1
ATOM 786 N N . ARG A 1 103 ? 13.055 -4.937 -8.058 1.00 98.12 103 ARG A N 1
ATOM 787 C CA . ARG A 1 103 ? 14.418 -4.458 -8.346 1.00 98.12 103 ARG A CA 1
ATOM 788 C C . ARG A 1 103 ? 15.404 -5.615 -8.531 1.00 98.12 103 ARG A C 1
ATOM 790 O O . ARG A 1 103 ? 16.179 -5.606 -9.480 1.00 98.12 103 ARG A O 1
ATOM 797 N N . SER A 1 104 ? 15.349 -6.622 -7.657 1.00 98.38 104 SER A N 1
ATOM 798 C CA . SER A 1 104 ? 16.208 -7.805 -7.766 1.00 98.38 104 SER A CA 1
ATOM 799 C C . SER A 1 104 ? 15.910 -8.634 -9.019 1.00 98.38 104 SER A C 1
ATOM 801 O O . SER A 1 104 ? 16.841 -9.156 -9.625 1.00 98.38 104 SER A O 1
ATOM 803 N N . VAL A 1 105 ? 14.645 -8.746 -9.430 1.00 98.31 105 VAL A N 1
ATOM 804 C CA . VAL A 1 105 ? 14.266 -9.412 -10.687 1.00 98.31 105 VAL A CA 1
ATOM 805 C C . VAL A 1 105 ? 14.770 -8.633 -11.903 1.00 98.31 105 VAL A C 1
ATOM 807 O O . VAL A 1 105 ? 15.282 -9.247 -12.833 1.00 98.31 105 VAL A O 1
ATOM 810 N N . ILE A 1 106 ? 14.693 -7.299 -11.890 1.00 97.44 106 ILE A N 1
ATOM 811 C CA . ILE A 1 106 ? 15.236 -6.466 -12.976 1.00 97.44 106 ILE A CA 1
ATOM 812 C C . ILE A 1 106 ? 16.754 -6.630 -13.105 1.00 97.44 106 ILE A C 1
ATOM 814 O O . ILE A 1 106 ? 17.267 -6.700 -14.218 1.00 97.44 106 ILE A O 1
ATOM 818 N N . GLU A 1 107 ? 17.470 -6.698 -11.983 1.00 97.44 107 GLU A N 1
ATOM 819 C CA . GLU A 1 107 ? 18.932 -6.805 -11.974 1.00 97.44 107 GLU A CA 1
ATOM 820 C C . GLU A 1 107 ? 19.430 -8.209 -12.351 1.00 97.44 107 GLU A C 1
ATOM 822 O O . GLU A 1 107 ? 20.383 -8.340 -13.118 1.00 97.44 107 GLU A O 1
ATOM 827 N N . TRP A 1 108 ? 18.785 -9.259 -11.833 1.00 97.88 108 TRP A N 1
ATOM 828 C CA . TRP A 1 108 ? 19.303 -10.631 -11.915 1.00 97.88 108 TRP A CA 1
ATOM 829 C C . TRP A 1 108 ? 18.500 -11.565 -12.822 1.00 97.88 108 TRP A C 1
ATOM 831 O O . TRP A 1 108 ? 18.984 -12.654 -13.119 1.00 97.88 108 TRP A O 1
ATOM 841 N N . GLY A 1 109 ? 17.307 -11.174 -13.276 1.00 97.56 109 GLY A N 1
ATOM 842 C CA . GLY A 1 109 ? 16.429 -12.016 -14.091 1.00 97.56 109 GLY A CA 1
ATOM 843 C C . GLY A 1 109 ? 15.924 -13.260 -13.350 1.00 97.56 109 GLY A C 1
ATOM 844 O O . GLY A 1 109 ? 15.716 -13.230 -12.136 1.00 97.56 109 GLY A O 1
ATOM 845 N N . GLU A 1 110 ? 15.739 -14.361 -14.086 1.00 97.69 110 GLU A N 1
ATOM 846 C CA . GLU A 1 110 ? 15.266 -15.656 -13.565 1.00 97.69 110 GLU A CA 1
ATOM 847 C C . GLU A 1 110 ? 16.102 -16.181 -12.373 1.00 97.69 110 GLU A C 1
ATOM 849 O O . GLU A 1 110 ? 15.504 -16.618 -11.391 1.00 97.69 110 GLU A O 1
ATOM 854 N N . PRO A 1 111 ? 17.450 -16.062 -12.357 1.00 97.88 111 PRO A N 1
ATOM 855 C CA . PRO A 1 111 ? 1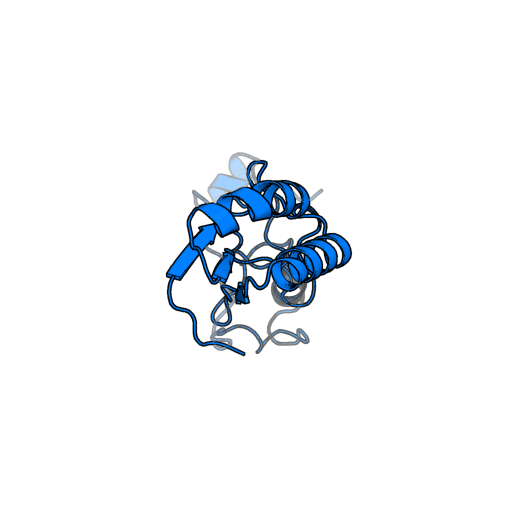8.268 -16.411 -11.189 1.00 97.88 111 PRO A CA 1
ATOM 856 C C . PRO A 1 111 ? 18.016 -15.601 -9.908 1.00 97.88 111 PRO A C 1
ATOM 858 O O . PRO A 1 111 ? 18.563 -15.953 -8.859 1.00 97.88 111 PRO A O 1
ATOM 861 N N . SER A 1 112 ? 17.252 -14.503 -9.957 1.00 98.38 112 SER A N 1
ATOM 862 C CA . SER A 1 112 ? 16.889 -13.753 -8.754 1.00 98.38 112 SER A CA 1
ATOM 863 C C . SER A 1 112 ? 16.220 -14.673 -7.732 1.00 98.38 112 SER A C 1
ATOM 865 O O . SER A 1 112 ? 15.363 -15.490 -8.068 1.00 98.38 112 SER A O 1
ATOM 867 N N . ARG A 1 113 ? 16.499 -14.451 -6.441 1.00 97.94 113 ARG A N 1
ATOM 868 C CA . ARG A 1 113 ? 15.745 -15.077 -5.340 1.00 97.94 113 ARG A CA 1
ATOM 869 C C . ARG A 1 113 ? 14.225 -14.907 -5.499 1.00 97.94 113 ARG A C 1
ATOM 871 O O . ARG A 1 113 ? 13.470 -15.740 -5.006 1.00 97.94 113 ARG A O 1
ATOM 878 N N . TYR A 1 114 ? 13.791 -13.835 -6.163 1.00 98.12 114 TYR A N 1
ATOM 879 C CA . TYR A 1 114 ? 12.388 -13.489 -6.371 1.00 98.12 114 TYR A CA 1
ATOM 880 C C . TYR A 1 114 ? 11.899 -13.760 -7.806 1.00 98.12 114 TYR A C 1
ATOM 882 O O . TYR A 1 114 ? 10.780 -13.378 -8.137 1.00 98.12 114 TYR A O 1
ATOM 890 N N . GLY A 1 115 ? 12.685 -14.436 -8.656 1.00 97.38 115 GLY A N 1
ATOM 891 C CA . GLY A 1 115 ? 12.365 -14.661 -10.076 1.00 97.38 115 GLY A CA 1
ATOM 892 C C . GLY A 1 115 ? 11.029 -15.376 -10.327 1.00 97.38 115 GLY A C 1
ATOM 893 O O . GLY A 1 115 ? 10.371 -15.122 -11.329 1.00 97.38 115 GLY A O 1
ATOM 894 N N . HIS A 1 116 ? 10.575 -16.204 -9.383 1.00 97.81 116 HIS A N 1
ATOM 895 C CA . HIS A 1 116 ? 9.282 -16.903 -9.449 1.00 97.81 116 HIS A CA 1
ATOM 896 C C . HIS A 1 116 ? 8.256 -16.405 -8.415 1.00 97.81 116 HIS A C 1
ATOM 898 O O . HIS A 1 116 ? 7.258 -17.073 -8.161 1.00 97.81 116 HIS A O 1
ATOM 904 N N . TYR A 1 117 ? 8.501 -15.250 -7.786 1.00 97.50 117 TYR A N 1
ATOM 905 C CA . TYR A 1 117 ? 7.505 -14.578 -6.937 1.00 97.50 117 TYR A CA 1
ATOM 906 C C . TYR A 1 117 ? 6.521 -13.741 -7.765 1.00 97.50 117 TYR A C 1
ATOM 908 O O . TYR A 1 117 ? 5.445 -13.397 -7.281 1.00 97.50 117 TYR A O 1
ATOM 916 N N . PHE A 1 118 ? 6.891 -13.421 -9.005 1.00 97.69 118 PHE A N 1
ATOM 917 C CA . PHE A 1 118 ? 6.052 -12.752 -9.989 1.00 97.69 118 PHE A CA 1
ATOM 918 C C . PHE A 1 118 ? 5.675 -13.743 -11.090 1.00 97.69 118 PHE A C 1
ATOM 920 O O . PHE A 1 118 ? 6.438 -14.661 -11.396 1.00 97.69 118 PHE A O 1
ATOM 927 N N . ASP A 1 119 ? 4.508 -13.538 -11.694 1.00 97.81 119 ASP A N 1
ATOM 928 C CA . ASP A 1 119 ? 4.039 -14.340 -12.823 1.00 97.81 119 ASP A CA 1
ATOM 929 C C . ASP A 1 119 ? 4.731 -13.871 -14.115 1.00 97.81 119 ASP A C 1
ATOM 931 O O . ASP A 1 119 ? 4.281 -12.934 -14.777 1.00 97.81 119 ASP A O 1
ATOM 935 N N . ILE A 1 120 ? 5.901 -14.451 -14.406 1.00 97.56 120 ILE A N 1
ATOM 936 C CA . ILE A 1 120 ? 6.754 -14.099 -15.550 1.00 97.56 120 ILE A CA 1
ATOM 937 C C . ILE A 1 120 ? 6.953 -15.326 -16.442 1.00 97.56 120 ILE A C 1
ATOM 939 O O . ILE A 1 120 ? 7.407 -16.377 -15.986 1.00 97.56 120 ILE A O 1
ATOM 943 N N . ASP A 1 121 ? 6.689 -15.163 -17.739 1.00 97.38 121 ASP A N 1
ATOM 944 C CA . ASP A 1 121 ? 7.080 -16.132 -18.764 1.00 97.38 121 ASP A CA 1
ATOM 945 C C . ASP A 1 121 ? 8.571 -15.978 -19.114 1.00 97.38 121 ASP A C 1
ATOM 947 O O . ASP A 1 121 ? 8.963 -15.161 -19.951 1.00 97.38 121 ASP A O 1
ATOM 951 N N . TRP A 1 122 ? 9.408 -16.792 -18.469 1.00 97.31 122 TRP A N 1
ATOM 952 C CA . TRP A 1 122 ? 10.859 -16.822 -18.677 1.00 97.31 122 TRP A CA 1
ATOM 953 C C . TRP A 1 122 ? 11.300 -17.454 -20.007 1.00 97.31 122 TRP A C 1
ATOM 955 O O . TRP A 1 122 ? 12.488 -17.430 -20.329 1.00 97.31 122 TRP A O 1
ATOM 965 N N . SER A 1 123 ? 10.377 -17.970 -20.832 1.00 97.06 123 SER A N 1
ATOM 966 C CA . SER A 1 123 ? 10.716 -18.391 -22.201 1.00 97.06 123 SER A CA 1
ATOM 967 C C . SER A 1 123 ? 11.063 -17.208 -23.117 1.00 97.06 123 SER A C 1
ATOM 969 O O . SER A 1 123 ? 11.628 -17.395 -24.199 1.00 97.06 123 SER A O 1
ATOM 971 N N . GLN A 1 124 ? 10.761 -15.984 -22.674 1.00 95.25 124 GLN A N 1
ATOM 972 C CA . GLN A 1 124 ? 11.038 -14.737 -23.374 1.00 95.25 124 GLN A CA 1
ATOM 973 C C . GLN A 1 124 ? 11.873 -13.790 -22.511 1.00 95.25 124 GLN A C 1
ATOM 975 O O . GLN A 1 124 ? 12.004 -13.943 -21.297 1.00 95.25 124 GLN A O 1
ATOM 980 N N . ARG A 1 125 ? 12.449 -12.761 -23.143 1.00 92.62 125 ARG A N 1
ATOM 981 C CA . ARG A 1 125 ? 13.099 -11.682 -22.392 1.00 92.62 125 ARG A CA 1
ATOM 982 C C . ARG A 1 125 ? 12.042 -10.853 -21.672 1.00 92.62 125 ARG A C 1
ATOM 984 O O . ARG A 1 125 ? 11.051 -10.447 -22.281 1.00 92.62 125 ARG A O 1
ATOM 991 N N . LEU A 1 126 ? 12.314 -10.531 -20.410 1.00 94.50 126 LEU A N 1
ATOM 992 C CA . LEU A 1 126 ? 11.489 -9.609 -19.642 1.00 94.50 126 LEU A CA 1
ATOM 993 C C . LEU A 1 126 ? 11.375 -8.270 -20.386 1.00 94.50 126 LEU A C 1
ATOM 995 O O . LEU A 1 126 ? 12.376 -7.610 -20.664 1.00 94.50 126 LEU A O 1
ATOM 999 N N . THR A 1 127 ? 10.143 -7.890 -20.714 1.00 92.75 127 THR A N 1
ATOM 1000 C CA . THR A 1 127 ? 9.830 -6.660 -21.446 1.00 92.75 127 THR A CA 1
ATOM 1001 C C . THR A 1 127 ? 9.147 -5.676 -20.507 1.00 92.75 127 THR A C 1
ATOM 1003 O O . THR A 1 127 ? 8.165 -6.021 -19.854 1.00 92.75 127 THR A O 1
ATOM 1006 N N . LEU A 1 128 ? 9.658 -4.445 -20.453 1.00 93.44 128 LEU A N 1
ATOM 1007 C CA . LEU A 1 128 ? 9.168 -3.391 -19.567 1.00 93.44 128 LEU A CA 1
ATOM 1008 C C . LEU A 1 128 ? 8.653 -2.200 -20.396 1.00 93.44 128 LEU A C 1
ATOM 1010 O O . LEU A 1 128 ? 9.450 -1.366 -20.831 1.00 93.44 128 LEU A O 1
ATOM 1014 N N . PRO A 1 129 ? 7.338 -2.097 -20.650 1.00 92.38 129 PRO A N 1
ATOM 1015 C CA . PRO A 1 129 ? 6.782 -1.090 -21.551 1.00 92.38 129 PRO A CA 1
ATOM 1016 C C . PRO A 1 129 ? 6.533 0.253 -20.839 1.00 92.38 129 PRO A C 1
ATOM 1018 O O . PRO A 1 129 ? 5.397 0.709 -20.754 1.00 92.38 129 PRO A O 1
ATOM 1021 N N . PHE A 1 130 ? 7.581 0.883 -20.296 1.00 90.19 130 PHE A N 1
ATOM 1022 C CA . PHE A 1 130 ? 7.463 2.169 -19.583 1.00 90.19 130 PHE A CA 1
ATOM 1023 C C . PHE A 1 130 ? 7.902 3.394 -20.398 1.00 90.19 130 PHE A C 1
ATOM 1025 O O . PHE A 1 130 ? 7.664 4.523 -19.975 1.00 90.19 130 PHE A O 1
ATOM 1032 N N . LEU A 1 131 ? 8.548 3.205 -21.553 1.00 94.06 131 LEU A N 1
ATOM 1033 C CA . LEU A 1 131 ? 8.935 4.321 -22.417 1.00 94.06 131 LEU A CA 1
ATOM 1034 C C . LEU A 1 131 ? 7.719 4.837 -23.198 1.00 94.06 131 LEU A C 1
ATOM 1036 O O . LEU A 1 131 ? 7.001 4.063 -23.827 1.00 94.06 131 LEU A O 1
ATOM 1040 N N . GLY A 1 132 ? 7.519 6.158 -23.215 1.00 94.50 132 GLY A N 1
ATOM 1041 C CA . GLY A 1 132 ? 6.465 6.806 -24.013 1.00 94.50 132 GLY A CA 1
ATOM 1042 C C . GLY A 1 132 ? 6.764 6.884 -25.519 1.00 94.50 132 GLY A C 1
ATOM 1043 O O . GLY A 1 132 ? 5.934 7.362 -26.289 1.00 94.50 132 GLY A O 1
ATOM 1044 N N . LYS A 1 133 ? 7.957 6.450 -25.938 1.00 95.12 133 LYS A N 1
ATOM 1045 C CA . LYS A 1 133 ? 8.480 6.461 -27.312 1.00 95.12 133 LYS A CA 1
ATOM 1046 C C . LYS A 1 133 ? 9.452 5.289 -27.505 1.00 95.12 133 LYS A C 1
ATOM 1048 O O . LYS A 1 133 ? 9.778 4.589 -26.549 1.00 95.12 133 LYS A O 1
ATOM 1053 N N . SER A 1 134 ? 9.925 5.071 -28.732 1.00 94.94 134 SER A N 1
ATOM 1054 C CA . SER A 1 134 ? 10.981 4.083 -29.007 1.00 94.94 134 SER A CA 1
ATOM 1055 C C . SER A 1 134 ? 12.255 4.394 -28.216 1.00 94.94 134 SER A C 1
ATOM 1057 O O . SER A 1 134 ? 12.590 5.570 -28.050 1.00 94.94 134 SER A O 1
ATOM 1059 N N . PHE A 1 135 ? 12.996 3.358 -27.819 1.00 94.44 135 PHE A N 1
ATOM 1060 C CA . PHE A 1 135 ? 14.275 3.498 -27.117 1.00 94.44 135 PHE A CA 1
ATOM 1061 C C . PHE A 1 135 ? 15.250 4.417 -27.868 1.00 94.44 135 PHE A C 1
ATOM 1063 O O . PHE A 1 135 ? 15.848 5.302 -27.267 1.00 94.44 135 PHE A O 1
ATOM 1070 N N . GLU A 1 136 ? 15.338 4.278 -29.190 1.00 95.38 136 GLU A N 1
ATOM 1071 C CA . GLU A 1 136 ? 16.214 5.073 -30.052 1.00 95.38 136 GLU A CA 1
ATOM 1072 C C . GLU A 1 136 ? 15.900 6.571 -29.957 1.00 95.38 136 GLU A C 1
ATOM 1074 O O . GLU A 1 136 ? 16.802 7.385 -29.770 1.00 95.38 136 GLU A O 1
ATOM 1079 N N . GLN A 1 137 ? 14.617 6.937 -30.029 1.00 96.62 137 GLN A N 1
ATOM 1080 C CA . GLN A 1 137 ? 14.187 8.330 -29.892 1.00 96.62 137 GLN A CA 1
ATOM 1081 C C . GLN A 1 137 ? 14.441 8.867 -28.477 1.00 96.62 137 GLN A C 1
ATOM 1083 O O . GLN A 1 137 ? 14.894 9.997 -28.340 1.00 96.62 137 GLN A O 1
ATOM 1088 N N . ALA A 1 138 ? 14.203 8.067 -27.432 1.00 96.06 138 ALA A N 1
ATOM 1089 C CA . ALA A 1 138 ? 14.486 8.476 -26.052 1.00 96.06 138 ALA A CA 1
ATOM 1090 C C . ALA A 1 138 ? 15.983 8.756 -25.824 1.00 96.06 138 ALA A C 1
ATOM 1092 O O . ALA A 1 138 ? 16.336 9.704 -25.125 1.00 96.06 138 ALA A O 1
ATOM 1093 N N . VAL A 1 139 ? 16.868 7.975 -26.454 1.00 95.56 139 VAL A N 1
ATOM 1094 C CA . VAL A 1 139 ? 18.320 8.212 -26.419 1.00 95.56 139 VAL A CA 1
ATOM 1095 C C . VAL A 1 139 ? 18.695 9.490 -27.176 1.00 95.56 139 VAL A C 1
ATOM 1097 O O . VAL A 1 139 ? 19.464 10.295 -26.656 1.00 95.56 139 VAL A O 1
ATOM 1100 N N . VAL A 1 140 ? 18.144 9.709 -28.376 1.00 96.00 140 VAL A N 1
ATOM 1101 C CA . VAL A 1 140 ? 18.390 10.934 -29.166 1.00 96.00 140 VAL A CA 1
ATOM 1102 C C . VAL A 1 140 ? 17.927 12.190 -28.425 1.00 96.00 140 VAL A C 1
ATOM 1104 O O . VAL A 1 140 ? 18.629 13.200 -28.444 1.00 96.00 140 VAL A O 1
ATOM 1107 N N . ASP A 1 141 ? 16.788 12.115 -27.737 1.00 95.94 141 ASP A N 1
ATOM 1108 C CA . ASP A 1 141 ? 16.222 13.223 -26.961 1.00 95.94 141 ASP A CA 1
ATOM 1109 C C . ASP A 1 141 ? 16.955 13.453 -25.621 1.00 95.94 141 ASP A C 1
ATOM 1111 O O . ASP A 1 141 ? 16.651 14.407 -24.906 1.00 95.94 141 ASP A O 1
ATOM 1115 N N . GLY A 1 142 ? 17.929 12.601 -25.272 1.00 94.50 142 GLY A N 1
ATOM 1116 C CA . GLY A 1 142 ? 18.705 12.701 -24.034 1.00 94.50 142 GLY A CA 1
ATOM 1117 C C . GLY A 1 142 ? 17.940 12.285 -22.773 1.00 94.50 142 GLY A C 1
ATOM 1118 O O . GLY A 1 142 ? 18.375 12.600 -21.667 1.00 94.50 142 GLY A O 1
ATOM 1119 N N . GLU A 1 143 ? 16.815 11.578 -22.918 1.00 94.75 143 GLU A N 1
ATOM 1120 C CA . GLU A 1 143 ? 15.992 11.082 -21.803 1.00 94.75 143 GLU A CA 1
ATOM 1121 C C . GLU A 1 143 ? 16.624 9.869 -21.104 1.00 94.75 143 GLU A C 1
ATOM 1123 O O . GLU A 1 143 ? 16.289 9.563 -19.961 1.00 94.75 143 GLU A O 1
ATOM 1128 N N . ILE A 1 144 ? 17.545 9.178 -21.785 1.00 92.75 144 ILE A N 1
ATOM 1129 C CA . ILE A 1 144 ? 18.291 8.033 -21.260 1.00 92.75 144 ILE A CA 1
ATOM 1130 C C . ILE A 1 144 ? 19.783 8.323 -21.391 1.00 92.75 144 ILE A C 1
ATOM 1132 O O . ILE A 1 144 ? 20.291 8.549 -22.489 1.00 92.75 144 IL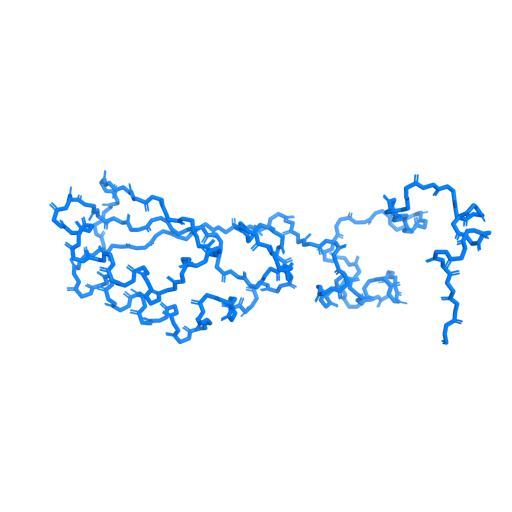E A O 1
ATOM 1136 N N . SER A 1 145 ? 20.499 8.261 -20.273 1.00 88.44 145 SER A N 1
ATOM 1137 C CA . SER A 1 145 ? 21.951 8.395 -20.230 1.00 88.44 145 SER A CA 1
ATOM 1138 C C . SER A 1 145 ? 22.554 7.383 -19.262 1.00 88.44 145 SER A C 1
ATOM 1140 O O . SER A 1 145 ? 21.909 6.934 -18.314 1.00 88.44 145 SER A O 1
ATOM 1142 N N . LEU A 1 146 ? 23.799 6.996 -19.529 1.00 89.00 146 LEU A N 1
ATOM 1143 C CA . LEU A 1 146 ? 24.630 6.309 -18.550 1.00 89.00 146 LEU A CA 1
ATOM 1144 C C . LEU A 1 146 ? 25.399 7.387 -17.790 1.00 89.00 146 LEU A C 1
ATOM 1146 O O . LEU A 1 146 ? 26.106 8.184 -18.410 1.00 89.00 146 LEU A O 1
ATOM 1150 N N . THR A 1 147 ? 25.218 7.424 -16.475 1.00 73.25 147 THR A N 1
ATOM 1151 C CA . THR A 1 147 ? 25.975 8.279 -15.552 1.00 73.25 147 THR A CA 1
ATOM 1152 C C . THR A 1 147 ? 27.142 7.526 -14.949 1.00 73.25 147 THR A C 1
ATOM 1154 O O . THR A 1 147 ? 26.909 6.361 -14.551 1.00 73.25 147 THR A O 1
#

Radius of gyration: 20.24 Å; chains: 1; bounding box: 49×32×54 Å